Protein AF-A0AAW9IXC0-F1 (afdb_monomer)

Secondary structure (DSSP, 8-state):
--HHHHHHHHHHHHHHHHHHHHHHHH-GGGEEEETTEEEETTTTHHHHHHHHH-HHHHHHHHHHHHHHHHHHS-HHHHHHHHTHHHHHHHHHHHHHHH--HHHHHHHHHHHHHHHHHHHHGGGT--THHHH-

Structure (mmCIF, N/CA/C/O backbone):
data_AF-A0AAW9IXC0-F1
#
_entry.id   AF-A0AAW9IXC0-F1
#
loop_
_atom_site.group_PDB
_atom_site.id
_atom_site.type_symbol
_atom_site.label_atom_id
_atom_site.label_alt_id
_atom_site.label_comp_id
_atom_site.label_asym_id
_atom_site.label_entity_id
_atom_site.label_seq_id
_atom_site.pdbx_PDB_ins_code
_atom_site.Cartn_x
_atom_site.Cartn_y
_atom_site.Cartn_z
_atom_site.occupancy
_atom_site.B_iso_or_equiv
_atom_site.auth_seq_id
_atom_site.auth_comp_id
_atom_site.auth_asym_id
_atom_site.auth_atom_id
_atom_site.pdbx_PDB_model_num
ATOM 1 N N . MET A 1 1 ? -8.650 -0.339 25.348 1.00 71.94 1 MET A N 1
ATOM 2 C CA . MET A 1 1 ? -9.039 -1.215 24.222 1.00 71.94 1 MET A CA 1
ATOM 3 C C . MET A 1 1 ? -9.409 -2.569 24.787 1.00 71.94 1 MET A C 1
ATOM 5 O O . MET A 1 1 ? -8.561 -3.173 25.441 1.00 71.94 1 MET A O 1
ATOM 9 N N . ASP A 1 2 ? -10.655 -2.990 24.582 1.00 90.75 2 ASP A N 1
ATOM 10 C CA . ASP A 1 2 ? -11.164 -4.281 25.061 1.00 90.75 2 ASP A CA 1
ATOM 11 C C . ASP A 1 2 ? -10.437 -5.454 24.380 1.00 90.75 2 ASP A C 1
ATOM 13 O O . ASP A 1 2 ? -9.976 -5.334 23.2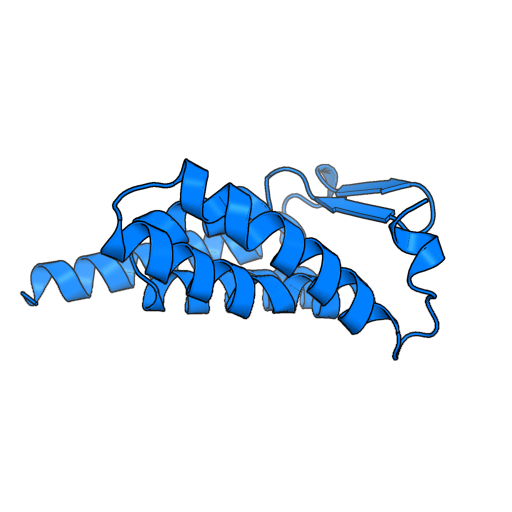37 1.00 90.75 2 ASP A O 1
ATOM 17 N N . SER A 1 3 ? -10.344 -6.598 25.057 1.00 90.69 3 SER A N 1
ATOM 18 C CA . SER A 1 3 ? -9.680 -7.798 24.529 1.00 90.69 3 SER A CA 1
ATOM 19 C C . SER A 1 3 ? -10.329 -8.286 23.231 1.00 90.69 3 SER A C 1
ATOM 21 O O . SER A 1 3 ? -9.619 -8.662 22.297 1.00 90.69 3 SER A O 1
ATOM 23 N N . ARG A 1 4 ? -11.660 -8.185 23.107 1.00 94.19 4 ARG A N 1
ATOM 24 C CA . ARG A 1 4 ? -12.369 -8.534 21.863 1.00 94.19 4 ARG A CA 1
ATOM 25 C C . ARG A 1 4 ? -11.986 -7.623 20.704 1.00 94.19 4 ARG A C 1
ATOM 27 O O . ARG A 1 4 ? -11.833 -8.091 19.580 1.00 94.19 4 ARG A O 1
ATOM 34 N N . GLU A 1 5 ? -11.780 -6.334 20.962 1.00 93.69 5 GLU A N 1
ATOM 35 C CA . GLU A 1 5 ? -11.354 -5.385 19.931 1.00 93.69 5 GLU A CA 1
ATOM 36 C C . GLU A 1 5 ? -9.923 -5.677 19.453 1.00 93.69 5 GLU A C 1
ATOM 38 O O . GLU A 1 5 ? -9.654 -5.620 18.250 1.00 93.69 5 GLU A O 1
ATOM 43 N N . LYS A 1 6 ? -9.018 -6.045 20.372 1.00 94.44 6 LYS A N 1
ATOM 44 C CA . LYS A 1 6 ? -7.651 -6.476 20.030 1.00 94.44 6 LYS A CA 1
ATOM 45 C C . LYS A 1 6 ? -7.665 -7.722 19.145 1.00 94.44 6 LYS A C 1
ATOM 47 O O . LYS A 1 6 ? -7.020 -7.721 18.099 1.00 94.44 6 LYS A O 1
ATOM 52 N N . ILE A 1 7 ? -8.437 -8.741 19.530 1.00 96.62 7 ILE A N 1
ATOM 53 C CA . ILE A 1 7 ? -8.591 -9.978 18.749 1.00 96.62 7 ILE A CA 1
ATOM 54 C C . ILE A 1 7 ? -9.170 -9.658 17.370 1.00 96.62 7 ILE A C 1
ATOM 56 O O . ILE A 1 7 ? -8.631 -10.096 16.359 1.00 96.62 7 ILE A O 1
ATOM 60 N N . ARG A 1 8 ? -10.206 -8.818 17.298 1.00 96.25 8 ARG A N 1
ATOM 61 C CA . ARG A 1 8 ? -10.808 -8.418 16.022 1.00 96.25 8 ARG A CA 1
ATOM 62 C C . ARG A 1 8 ? -9.799 -7.728 15.097 1.00 96.25 8 ARG A C 1
ATOM 64 O O . ARG A 1 8 ? -9.734 -8.056 13.917 1.00 96.25 8 ARG A O 1
ATOM 71 N N . LYS A 1 9 ? -8.985 -6.805 15.622 1.00 96.94 9 LYS A N 1
ATOM 72 C CA . LYS A 1 9 ? -7.909 -6.148 14.856 1.00 96.94 9 LYS A CA 1
ATOM 73 C C . LYS A 1 9 ? -6.849 -7.144 14.387 1.00 96.94 9 LYS A C 1
ATOM 75 O O . LYS A 1 9 ? -6.407 -7.048 13.249 1.00 96.94 9 LYS A O 1
ATOM 80 N N . MET A 1 10 ? -6.481 -8.110 15.227 1.00 97.69 10 MET A N 1
ATOM 81 C CA . MET A 1 10 ? -5.547 -9.178 14.865 1.00 97.69 10 MET A CA 1
ATOM 82 C C . MET A 1 10 ? -6.091 -10.048 13.724 1.00 97.69 10 MET A C 1
ATOM 84 O O . MET A 1 10 ? -5.377 -10.291 12.756 1.00 97.69 10 MET A O 1
ATOM 88 N N . VAL A 1 11 ? -7.363 -10.453 13.790 1.00 98.06 11 VAL A N 1
ATOM 89 C CA . VAL A 1 11 ? -8.015 -11.237 12.728 1.00 98.06 11 VAL A CA 1
ATOM 90 C C . VAL A 1 11 ? -8.064 -10.447 11.421 1.00 98.06 11 VAL A C 1
ATOM 92 O O . VAL A 1 11 ? -7.691 -10.973 10.376 1.00 98.06 11 VAL A O 1
ATOM 95 N N . PHE A 1 12 ? -8.450 -9.169 11.468 1.00 98.19 12 PHE A N 1
ATOM 96 C CA . PHE A 1 12 ? -8.430 -8.324 10.274 1.00 98.19 12 PHE A CA 1
ATOM 97 C C . PHE A 1 12 ? -7.025 -8.153 9.694 1.00 98.19 12 PHE A C 1
ATOM 99 O O . PHE A 1 12 ? -6.870 -8.240 8.479 1.00 98.19 12 PHE A O 1
ATOM 106 N N . ALA A 1 13 ? -6.006 -7.953 10.536 1.00 98.31 13 ALA A N 1
ATOM 107 C CA . ALA A 1 13 ? -4.620 -7.908 10.080 1.00 98.31 13 ALA A CA 1
ATOM 108 C C . ALA A 1 13 ? -4.228 -9.208 9.378 1.00 98.31 13 ALA A C 1
ATOM 110 O O . ALA A 1 13 ? -3.689 -9.141 8.280 1.00 98.31 13 ALA A O 1
ATOM 111 N N . ALA A 1 14 ? -4.547 -10.370 9.949 1.00 98.50 14 ALA A N 1
ATOM 112 C CA . ALA A 1 14 ? -4.215 -11.660 9.352 1.00 98.50 14 ALA A CA 1
ATOM 113 C C . ALA A 1 14 ? -4.904 -11.855 7.991 1.00 98.50 14 ALA A C 1
ATOM 115 O O . ALA A 1 14 ? -4.235 -12.132 6.996 1.00 98.50 14 ALA A O 1
ATOM 116 N N . VAL A 1 15 ? -6.223 -11.645 7.925 1.00 98.56 15 VAL A N 1
ATOM 117 C CA . VAL A 1 15 ? -7.012 -11.860 6.701 1.00 98.56 15 VAL A CA 1
ATOM 118 C C . VAL A 1 15 ? -6.607 -10.884 5.597 1.00 98.56 15 VAL A C 1
ATOM 120 O O . VAL A 1 15 ? -6.348 -11.304 4.472 1.00 98.56 15 VAL A O 1
ATOM 123 N N . LEU A 1 16 ? -6.508 -9.588 5.899 1.00 98.62 16 LEU A N 1
ATOM 124 C CA . LEU A 1 16 ? -6.155 -8.590 4.886 1.00 98.62 16 LEU A CA 1
ATOM 125 C C . LEU A 1 16 ? -4.702 -8.736 4.422 1.00 98.62 16 LEU A C 1
ATOM 127 O O . LEU A 1 16 ? -4.430 -8.544 3.239 1.00 98.62 16 LEU A O 1
ATOM 131 N N . THR A 1 17 ? -3.783 -9.121 5.313 1.00 98.62 17 THR A N 1
ATOM 132 C CA . THR A 1 17 ? -2.389 -9.430 4.943 1.00 98.62 17 THR A CA 1
ATOM 133 C C . THR A 1 17 ? -2.339 -10.638 4.014 1.00 98.62 17 THR A C 1
ATOM 135 O O . THR A 1 17 ? -1.665 -10.586 2.989 1.00 98.62 17 THR A O 1
ATOM 138 N N . ALA A 1 18 ? -3.095 -11.698 4.316 1.00 98.38 18 ALA A N 1
ATOM 139 C CA . ALA A 1 18 ? -3.182 -12.870 3.450 1.00 98.38 18 ALA A CA 1
ATOM 140 C C . ALA A 1 18 ? -3.714 -12.503 2.057 1.00 98.38 18 ALA A C 1
ATOM 142 O O . ALA A 1 18 ? -3.124 -12.900 1.055 1.00 98.38 18 ALA A O 1
ATOM 143 N N . ILE A 1 19 ? -4.765 -11.680 1.974 1.00 97.94 19 ILE A N 1
ATOM 144 C CA . ILE A 1 19 ? -5.289 -11.198 0.686 1.00 97.94 19 ILE A CA 1
ATOM 145 C C . ILE A 1 19 ? -4.236 -10.354 -0.052 1.00 97.94 19 ILE A C 1
ATOM 147 O O . ILE A 1 19 ? -4.040 -10.543 -1.252 1.00 97.94 19 ILE A O 1
ATOM 151 N N . ALA A 1 20 ? -3.523 -9.464 0.645 1.00 97.75 20 ALA A N 1
ATOM 152 C CA . ALA A 1 20 ? -2.468 -8.642 0.049 1.00 97.75 20 ALA A CA 1
ATOM 153 C C . ALA A 1 20 ? -1.308 -9.472 -0.529 1.00 97.75 20 ALA A C 1
ATOM 155 O O . ALA A 1 20 ? -0.699 -9.054 -1.511 1.00 97.75 20 ALA A O 1
ATOM 156 N N . ILE A 1 21 ? -1.034 -10.654 0.035 1.00 98.00 21 ILE A N 1
ATOM 157 C CA . ILE A 1 21 ? -0.066 -11.620 -0.506 1.00 98.00 21 ILE A CA 1
ATOM 158 C C . ILE A 1 21 ? -0.667 -12.400 -1.684 1.00 98.00 21 ILE A C 1
ATOM 160 O O . ILE A 1 21 ? -0.009 -12.582 -2.709 1.00 98.00 21 ILE A O 1
ATOM 164 N N . ILE A 1 22 ? -1.916 -12.861 -1.562 1.00 97.06 22 ILE A N 1
ATOM 165 C CA . ILE A 1 22 ? -2.593 -13.686 -2.576 1.00 97.06 22 ILE A CA 1
ATOM 166 C C . ILE A 1 22 ? -2.781 -12.929 -3.893 1.00 97.06 22 ILE A C 1
ATOM 168 O O . ILE A 1 22 ? -2.607 -13.524 -4.953 1.00 97.06 22 ILE A O 1
ATOM 172 N N . ILE A 1 23 ? -3.092 -11.630 -3.859 1.00 96.50 23 ILE A N 1
ATOM 173 C CA . ILE A 1 23 ? -3.354 -10.858 -5.083 1.00 96.50 23 ILE A CA 1
ATOM 174 C C . ILE A 1 23 ? -2.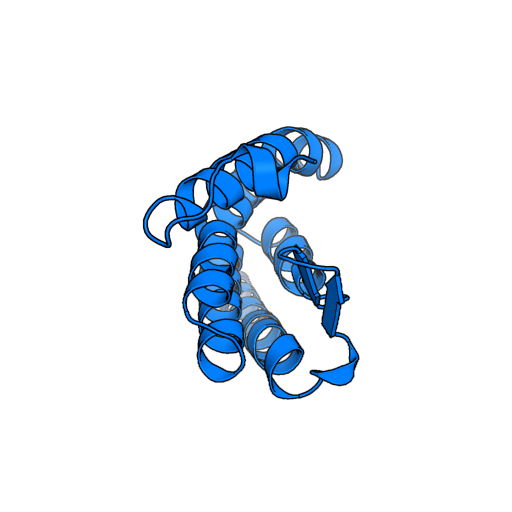190 -10.916 -6.087 1.00 96.50 23 ILE A C 1
ATOM 176 O O . ILE A 1 23 ? -2.406 -11.383 -7.205 1.00 96.50 23 ILE A O 1
ATOM 180 N N . PRO A 1 24 ? -0.959 -10.508 -5.742 1.00 94.88 24 PRO A N 1
ATOM 181 C CA . PRO A 1 24 ? 0.161 -10.598 -6.673 1.00 94.88 24 PRO A CA 1
ATOM 182 C C . PRO A 1 24 ? 0.644 -12.041 -6.916 1.00 94.88 24 PRO A C 1
ATOM 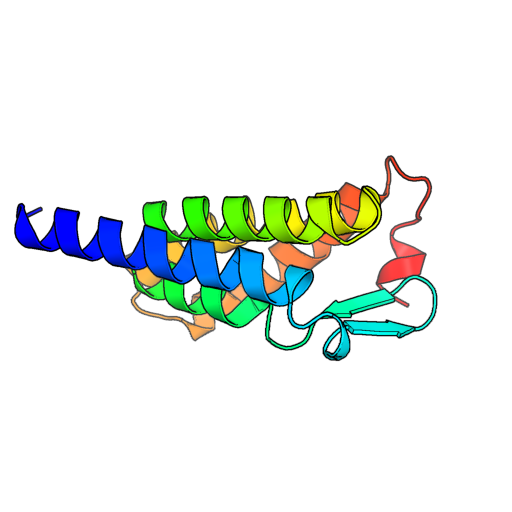184 O O . PRO A 1 24 ? 1.248 -12.291 -7.954 1.00 94.88 24 PRO A O 1
ATOM 187 N N . THR A 1 25 ? 0.380 -12.993 -6.006 1.00 95.94 25 THR A N 1
ATOM 188 C CA . THR A 1 25 ? 0.880 -14.382 -6.122 1.00 95.94 25 THR A CA 1
ATOM 189 C C . THR A 1 25 ? -0.009 -15.324 -6.915 1.00 95.94 25 THR A C 1
ATOM 191 O O . THR A 1 25 ? 0.509 -16.156 -7.652 1.00 95.94 25 THR A O 1
ATOM 194 N N . GLN A 1 26 ? -1.326 -15.200 -6.791 1.00 95.44 26 GLN A N 1
ATOM 195 C CA . GLN A 1 26 ? -2.290 -16.093 -7.437 1.00 95.44 26 GLN A CA 1
ATOM 196 C C . GLN A 1 26 ? -3.046 -15.395 -8.566 1.00 95.44 26 GLN A C 1
ATOM 198 O O . GLN A 1 26 ? -3.374 -16.019 -9.572 1.00 95.44 26 GLN A O 1
ATOM 203 N N . PHE A 1 27 ? -3.287 -14.088 -8.447 1.00 93.31 27 PHE A N 1
ATOM 204 C CA . PHE A 1 27 ? -4.019 -13.318 -9.453 1.00 93.31 27 PHE A CA 1
ATOM 205 C C . PHE A 1 27 ? -3.080 -12.560 -10.396 1.00 93.31 27 PHE A C 1
ATOM 207 O O . PHE A 1 27 ? -3.331 -11.413 -10.756 1.00 93.31 27 PHE A O 1
ATOM 214 N N . GLY A 1 28 ? -2.004 -13.211 -10.851 1.00 86.62 28 GLY A N 1
ATOM 215 C CA . GLY A 1 28 ? -1.044 -12.621 -11.794 1.00 86.62 28 GLY A CA 1
ATOM 216 C C . GLY A 1 28 ? -1.675 -12.144 -13.111 1.00 86.62 28 GLY A C 1
ATOM 217 O O . GLY A 1 28 ? -1.185 -11.195 -13.714 1.00 86.62 28 GLY A O 1
ATOM 218 N N . PHE A 1 29 ? -2.810 -12.723 -13.517 1.00 91.12 29 PHE A N 1
ATOM 219 C CA . PHE A 1 29 ? -3.594 -12.276 -14.678 1.00 91.12 29 PHE A CA 1
ATOM 220 C C . PHE A 1 29 ? -4.224 -10.880 -14.505 1.00 91.12 29 PHE A C 1
ATOM 222 O O . PHE A 1 29 ? -4.664 -10.285 -15.482 1.00 91.12 29 PHE A O 1
ATOM 229 N N . LEU A 1 30 ? -4.262 -10.340 -13.281 1.00 92.38 30 LEU A N 1
ATOM 230 C CA . LEU A 1 30 ? -4.684 -8.965 -12.992 1.00 92.38 30 LEU A CA 1
ATOM 231 C C . LEU A 1 30 ? -3.562 -7.938 -13.203 1.00 92.38 30 LEU A C 1
ATOM 233 O O . LEU A 1 30 ? -3.778 -6.742 -12.995 1.00 92.38 30 LEU A O 1
ATOM 237 N N . LYS A 1 31 ? -2.351 -8.382 -13.559 1.00 91.56 31 LYS A N 1
ATOM 238 C CA . LYS A 1 31 ? -1.208 -7.506 -13.809 1.00 91.56 31 LYS A CA 1
ATOM 239 C C . LYS A 1 31 ? -1.305 -6.880 -15.200 1.00 91.56 31 LYS A C 1
ATOM 241 O O . LYS A 1 31 ? -1.370 -7.572 -16.209 1.00 91.56 31 LYS A O 1
ATOM 246 N N . ILE A 1 32 ? -1.211 -5.559 -15.239 1.00 91.12 32 ILE A N 1
ATOM 247 C CA . ILE A 1 32 ? -1.098 -4.737 -16.440 1.00 91.12 32 ILE A CA 1
ATOM 248 C C . ILE A 1 32 ? 0.327 -4.184 -16.492 1.00 91.12 32 ILE A C 1
ATOM 250 O O . ILE A 1 32 ? 0.863 -3.721 -15.483 1.00 91.12 32 ILE A O 1
ATOM 254 N N . THR A 1 33 ? 0.967 -4.256 -17.657 1.00 89.31 33 THR A N 1
ATOM 255 C CA . THR A 1 33 ? 2.314 -3.715 -17.893 1.00 89.31 33 THR A CA 1
ATOM 256 C C . THR A 1 33 ? 2.305 -2.898 -19.178 1.00 89.31 33 THR A C 1
ATOM 258 O O . THR A 1 33 ? 1.938 -3.419 -20.229 1.00 89.31 33 THR A O 1
ATOM 261 N N . ILE A 1 34 ? 2.677 -1.621 -19.082 1.00 87.06 34 ILE A N 1
ATOM 262 C CA . ILE A 1 34 ? 2.755 -0.679 -20.205 1.00 87.06 34 ILE A CA 1
ATOM 263 C C . ILE A 1 34 ? 4.093 0.054 -20.077 1.00 87.06 34 ILE A C 1
ATOM 265 O O . ILE A 1 34 ? 4.245 0.948 -19.250 1.00 87.06 34 ILE A O 1
ATOM 269 N N . GLY A 1 35 ? 5.093 -0.356 -20.858 1.00 82.94 35 GLY A N 1
ATOM 270 C CA . GLY A 1 35 ? 6.454 0.169 -20.708 1.00 82.94 35 GLY A CA 1
ATOM 271 C C . GLY A 1 35 ? 7.003 -0.056 -19.283 1.00 82.94 35 GLY A C 1
ATOM 272 O O . GLY A 1 35 ? 6.880 -1.171 -18.770 1.00 82.94 35 GLY A O 1
ATOM 273 N N . PRO A 1 36 ? 7.601 0.959 -18.624 1.00 79.25 36 PRO A N 1
ATOM 274 C CA . PRO A 1 36 ? 8.099 0.838 -17.248 1.00 79.25 36 PRO A CA 1
ATOM 275 C C . PRO A 1 36 ? 6.977 0.801 -16.193 1.00 79.25 36 PRO A C 1
ATOM 277 O O . PRO A 1 36 ? 7.220 0.419 -15.042 1.00 79.25 36 PRO A O 1
ATOM 280 N N . PHE A 1 37 ? 5.749 1.173 -16.569 1.00 83.31 37 PHE A N 1
ATOM 281 C CA . PHE A 1 37 ? 4.599 1.178 -15.678 1.00 83.31 37 PHE A CA 1
ATOM 282 C C . PHE A 1 37 ? 4.043 -0.236 -15.493 1.00 83.31 37 PHE A C 1
ATOM 284 O O . PHE A 1 37 ? 3.762 -0.961 -16.452 1.00 83.31 37 PHE A O 1
ATOM 291 N N . THR A 1 38 ? 3.826 -0.617 -14.234 1.00 88.50 38 THR A N 1
ATOM 292 C CA . THR A 1 38 ? 3.155 -1.871 -13.886 1.00 88.50 38 THR A CA 1
ATOM 293 C C . THR A 1 38 ? 2.131 -1.631 -12.791 1.00 88.50 38 THR A C 1
ATOM 295 O O . THR A 1 38 ? 2.479 -1.080 -11.745 1.00 88.50 38 THR A O 1
ATOM 298 N N . ALA A 1 39 ? 0.921 -2.146 -12.976 1.00 88.62 39 ALA A N 1
ATOM 299 C CA . ALA A 1 39 ? -0.132 -2.128 -11.971 1.00 88.62 39 ALA A CA 1
ATOM 300 C C . ALA A 1 39 ? -0.763 -3.515 -11.851 1.00 88.62 39 ALA A C 1
ATOM 302 O O . ALA A 1 39 ? -0.969 -4.190 -12.852 1.00 88.62 39 ALA A O 1
ATOM 303 N N . THR A 1 40 ? -1.107 -3.934 -10.636 1.00 92.88 40 THR A N 1
ATOM 304 C CA . THR A 1 40 ? -1.929 -5.130 -10.409 1.00 92.88 40 THR A CA 1
ATOM 305 C C . THR A 1 40 ? -3.294 -4.671 -9.934 1.00 92.88 40 THR A C 1
ATOM 307 O O . THR A 1 40 ? -3.392 -3.983 -8.915 1.00 92.88 40 THR A O 1
ATOM 310 N N . ILE A 1 41 ? -4.349 -5.026 -10.667 1.00 92.69 41 ILE A N 1
ATOM 311 C CA . ILE A 1 41 ? -5.714 -4.634 -10.306 1.00 92.69 41 ILE A CA 1
ATOM 312 C C . ILE A 1 41 ? -6.032 -5.155 -8.895 1.00 92.69 41 ILE A C 1
ATOM 314 O O . ILE A 1 41 ? -5.623 -6.247 -8.507 1.00 92.69 41 ILE A O 1
ATOM 318 N N . ALA A 1 42 ? -6.752 -4.342 -8.119 1.00 93.50 42 ALA A N 1
ATOM 319 C CA . ALA A 1 42 ? -7.175 -4.613 -6.744 1.00 93.50 42 ALA A CA 1
ATOM 320 C C . ALA A 1 42 ? -6.068 -4.696 -5.672 1.00 93.50 42 ALA A C 1
ATOM 322 O O . ALA A 1 42 ? -6.405 -4.818 -4.494 1.00 93.50 42 ALA A O 1
ATOM 323 N N . SER A 1 43 ? -4.782 -4.533 -6.004 1.00 92.44 43 SER A N 1
ATOM 324 C CA . SER A 1 43 ? -3.687 -4.587 -5.013 1.00 92.44 43 SER A CA 1
ATOM 325 C C . SER A 1 43 ? -3.821 -3.566 -3.872 1.00 92.44 43 SER A C 1
ATOM 327 O O . SER A 1 43 ? -3.388 -3.823 -2.752 1.00 92.44 43 SER A O 1
ATOM 329 N N . HIS A 1 44 ? -4.481 -2.435 -4.128 1.00 95.06 44 HIS A N 1
ATOM 330 C CA . HIS A 1 44 ? -4.727 -1.387 -3.137 1.00 95.06 44 HIS A CA 1
ATOM 331 C C . HIS A 1 44 ? -5.937 -1.660 -2.231 1.00 95.06 44 HIS A C 1
ATOM 333 O O . HIS A 1 44 ? -6.076 -1.028 -1.185 1.00 95.06 44 HIS A O 1
ATOM 339 N N . VAL A 1 45 ? -6.829 -2.590 -2.592 1.00 96.44 45 VAL A N 1
ATOM 340 C CA . VAL A 1 45 ? -8.087 -2.813 -1.857 1.00 96.44 45 VAL A CA 1
ATOM 341 C C . VAL A 1 45 ? -7.840 -3.262 -0.411 1.00 96.44 45 VAL A C 1
ATOM 343 O O . VAL A 1 45 ? -8.395 -2.627 0.490 1.00 96.44 45 VAL A O 1
ATOM 346 N N . PRO A 1 46 ? -6.985 -4.270 -0.127 1.00 97.75 46 PRO A N 1
ATOM 347 C CA . PRO A 1 46 ? -6.691 -4.652 1.254 1.00 97.75 46 PRO A CA 1
ATOM 348 C C . PRO A 1 46 ? -6.093 -3.492 2.048 1.00 97.75 46 PRO A C 1
ATOM 350 O O . PRO A 1 46 ? -6.402 -3.325 3.227 1.00 97.75 46 PRO A O 1
ATOM 353 N N . MET A 1 47 ? -5.283 -2.660 1.387 1.00 97.81 47 MET A N 1
ATOM 354 C CA . MET A 1 47 ? -4.635 -1.508 1.999 1.00 97.81 47 MET A CA 1
ATOM 355 C C . MET A 1 47 ? -5.658 -0.450 2.428 1.00 97.81 47 MET A C 1
ATOM 357 O O . MET A 1 47 ? -5.657 -0.012 3.580 1.00 97.81 47 MET A O 1
ATOM 361 N N . PHE A 1 48 ? -6.594 -0.095 1.547 1.00 97.62 48 PHE A N 1
ATOM 362 C CA . PHE A 1 48 ? -7.664 0.844 1.879 1.00 97.62 48 PHE A CA 1
ATOM 363 C C . PHE A 1 48 ? -8.568 0.327 2.999 1.00 97.62 48 PHE A C 1
ATOM 365 O O . PHE A 1 48 ? -8.893 1.085 3.912 1.00 97.62 48 PHE A O 1
ATOM 372 N N . LEU A 1 49 ? -8.920 -0.962 2.992 1.00 98.12 49 LEU A N 1
ATOM 373 C CA . LEU A 1 49 ? -9.690 -1.562 4.085 1.00 98.12 49 LEU A CA 1
ATOM 374 C C . LEU A 1 49 ? -8.919 -1.517 5.410 1.00 98.12 49 LEU A C 1
ATOM 376 O O . LEU A 1 49 ? -9.487 -1.171 6.443 1.00 98.12 49 LEU A O 1
ATOM 380 N N . ALA A 1 50 ? -7.617 -1.795 5.388 1.00 98.25 50 ALA A N 1
ATOM 381 C CA . ALA A 1 50 ? -6.770 -1.750 6.574 1.00 98.25 50 ALA A CA 1
ATOM 382 C C . ALA A 1 50 ? -6.682 -0.342 7.186 1.00 98.25 50 ALA A C 1
ATOM 384 O O . ALA A 1 50 ? -6.719 -0.197 8.412 1.00 98.25 50 ALA A O 1
ATOM 385 N N . MET A 1 51 ? -6.643 0.695 6.340 1.00 98.19 51 MET A N 1
ATOM 386 C CA . MET A 1 51 ? -6.669 2.097 6.769 1.00 98.19 51 MET A CA 1
ATOM 387 C C . MET A 1 51 ? -7.942 2.465 7.538 1.00 98.19 51 MET A C 1
ATOM 389 O O . MET A 1 51 ? -7.887 3.289 8.451 1.00 98.19 51 MET A O 1
ATOM 393 N N . LEU A 1 52 ? -9.076 1.842 7.207 1.00 97.69 52 LEU A N 1
ATOM 394 C CA . LEU A 1 52 ? -10.342 2.046 7.918 1.00 97.69 52 LEU A CA 1
ATOM 395 C C . LEU A 1 52 ? -10.363 1.385 9.306 1.00 97.69 52 LEU A C 1
ATOM 397 O O . LEU A 1 52 ? -11.206 1.732 10.133 1.00 97.69 52 LEU A O 1
ATOM 401 N N . ILE A 1 53 ? -9.451 0.445 9.576 1.00 97.06 53 ILE A N 1
ATOM 402 C CA . ILE A 1 53 ? -9.458 -0.373 10.795 1.00 97.06 53 ILE A CA 1
ATOM 403 C C . ILE A 1 53 ? -8.518 0.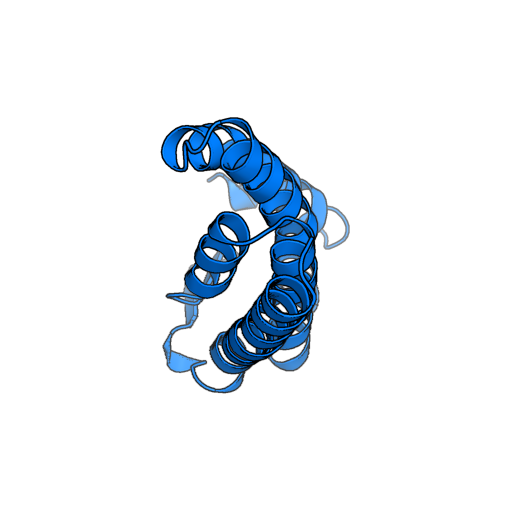202 11.857 1.00 97.06 53 ILE A C 1
ATOM 405 O O . ILE A 1 53 ? -8.968 0.555 12.951 1.00 97.06 53 ILE A O 1
ATOM 409 N N . SER A 1 54 ? -7.212 0.269 11.579 1.00 97.19 54 SER A N 1
ATOM 410 C CA . SER A 1 54 ? -6.234 0.927 12.458 1.00 97.19 54 SER A CA 1
ATOM 411 C C . SER A 1 54 ? -4.859 1.078 11.801 1.00 97.19 54 SER A C 1
ATOM 413 O O . SER A 1 54 ? -4.510 0.293 10.919 1.00 97.19 54 SER A O 1
ATOM 415 N N . PRO A 1 55 ? -4.013 2.003 12.301 1.00 97.81 55 PRO A N 1
ATOM 416 C CA . PRO A 1 55 ? -2.638 2.154 11.820 1.00 97.81 55 P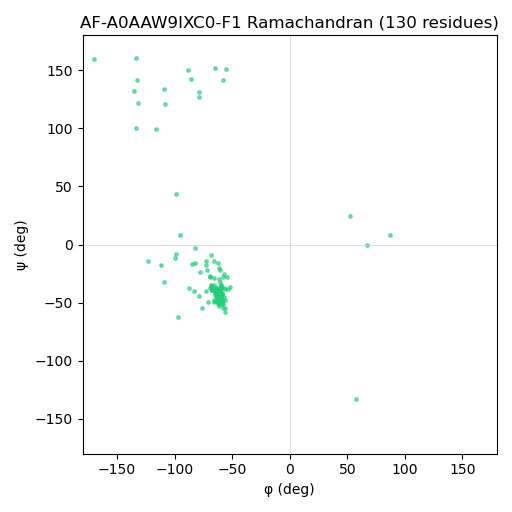RO A CA 1
ATOM 417 C C . PRO A 1 55 ? -1.808 0.872 11.909 1.00 97.81 55 PRO A C 1
ATOM 419 O O . PRO A 1 55 ? -1.062 0.555 10.992 1.00 97.81 55 PRO A O 1
ATOM 422 N N . SER A 1 56 ? -1.980 0.091 12.979 1.00 97.25 56 SER A N 1
ATOM 423 C CA . SER A 1 56 ? -1.292 -1.194 13.133 1.00 97.25 56 SER A CA 1
ATOM 424 C C . SER A 1 56 ? -1.683 -2.204 12.052 1.00 97.25 56 SER A C 1
ATOM 426 O O . SER A 1 56 ? -0.811 -2.844 11.479 1.00 97.25 56 SER A O 1
ATOM 428 N N . VAL A 1 57 ? -2.978 -2.328 11.740 1.00 98.50 57 VAL A N 1
ATOM 429 C CA . VAL A 1 57 ? -3.477 -3.241 10.700 1.00 98.50 57 VAL A CA 1
ATOM 430 C C . VAL A 1 57 ? -2.953 -2.805 9.333 1.00 98.50 57 VAL A C 1
ATOM 432 O O . VAL A 1 57 ? -2.484 -3.642 8.568 1.00 98.50 57 VAL A O 1
ATOM 435 N N . ALA A 1 58 ? -2.946 -1.498 9.058 1.00 98.50 58 ALA A N 1
ATOM 436 C CA . ALA A 1 58 ? -2.392 -0.939 7.830 1.00 98.50 58 ALA A CA 1
ATOM 437 C C . ALA A 1 58 ? -0.904 -1.280 7.633 1.00 98.50 58 ALA A C 1
ATOM 439 O O . ALA A 1 58 ? -0.521 -1.706 6.546 1.00 98.50 58 ALA A O 1
ATOM 440 N N . ILE A 1 59 ? -0.081 -1.187 8.682 1.00 98.50 59 ILE A N 1
ATOM 441 C CA . ILE A 1 59 ? 1.340 -1.565 8.611 1.00 98.50 59 ILE A CA 1
ATOM 442 C C . ILE A 1 59 ? 1.508 -3.034 8.193 1.00 98.50 59 ILE A C 1
ATOM 444 O O . ILE A 1 59 ? 2.257 -3.318 7.260 1.00 98.50 59 ILE A O 1
ATOM 448 N N . PHE A 1 60 ? 0.799 -3.966 8.843 1.00 98.50 60 PHE A N 1
ATOM 449 C CA . PHE A 1 60 ? 0.912 -5.397 8.521 1.00 98.50 60 PHE A CA 1
ATOM 450 C C . PHE A 1 60 ? 0.459 -5.715 7.095 1.00 98.50 60 PHE A C 1
ATOM 452 O O . PHE A 1 60 ? 1.121 -6.478 6.395 1.00 98.50 60 PHE A O 1
ATOM 459 N N . VAL A 1 61 ? -0.618 -5.079 6.633 1.00 98.69 61 VAL A N 1
ATOM 460 C CA . VAL A 1 61 ? -1.104 -5.257 5.261 1.00 98.69 61 VAL A CA 1
ATOM 461 C C . VAL A 1 61 ? -0.122 -4.683 4.239 1.00 98.69 61 VAL A C 1
ATOM 463 O O . VAL A 1 61 ? 0.124 -5.323 3.218 1.00 98.69 61 VAL A O 1
ATOM 466 N N . GLY A 1 62 ? 0.500 -3.535 4.524 1.00 98.12 62 GLY A N 1
ATOM 467 C CA . GLY A 1 62 ? 1.571 -2.975 3.694 1.00 98.12 62 GLY A CA 1
ATOM 468 C C . GLY A 1 62 ? 2.788 -3.903 3.600 1.00 98.12 62 GLY A C 1
ATOM 469 O O . GLY A 1 62 ? 3.311 -4.122 2.508 1.00 98.12 62 GLY A O 1
ATOM 470 N N . LEU A 1 63 ? 3.192 -4.521 4.717 1.00 98.38 63 LEU A N 1
ATOM 471 C CA . LEU A 1 63 ? 4.255 -5.535 4.737 1.00 98.38 63 LEU A CA 1
ATOM 472 C C . LEU A 1 63 ? 3.874 -6.769 3.907 1.00 98.38 63 LEU A C 1
ATOM 474 O O . LEU A 1 63 ? 4.671 -7.230 3.093 1.00 98.38 63 LEU A O 1
ATOM 478 N N . GLY A 1 64 ? 2.645 -7.270 4.063 1.00 98.00 64 GLY A N 1
ATOM 479 C CA . GLY A 1 64 ? 2.119 -8.378 3.260 1.00 98.00 64 GLY A CA 1
ATOM 480 C C . GLY A 1 64 ? 2.109 -8.070 1.767 1.00 98.00 64 GLY A C 1
ATOM 481 O O . GLY A 1 64 ? 2.534 -8.899 0.967 1.00 98.00 64 GLY A O 1
ATOM 482 N N . SER A 1 65 ? 1.698 -6.857 1.392 1.00 97.44 65 SER A N 1
ATOM 483 C CA . SER A 1 65 ? 1.762 -6.384 0.009 1.00 97.44 65 SER A CA 1
ATOM 484 C C . SER A 1 65 ? 3.197 -6.432 -0.518 1.00 97.44 65 SER A C 1
ATOM 486 O O . SER A 1 65 ? 3.428 -7.005 -1.580 1.00 97.44 65 SER A O 1
ATOM 488 N N . ALA A 1 66 ? 4.165 -5.866 0.207 1.00 97.12 66 ALA A N 1
ATOM 489 C CA . ALA A 1 66 ? 5.565 -5.868 -0.215 1.00 97.12 66 ALA A CA 1
ATOM 490 C C . ALA A 1 66 ? 6.106 -7.295 -0.404 1.00 97.12 66 ALA A C 1
ATOM 492 O O . ALA A 1 66 ? 6.727 -7.587 -1.426 1.00 97.12 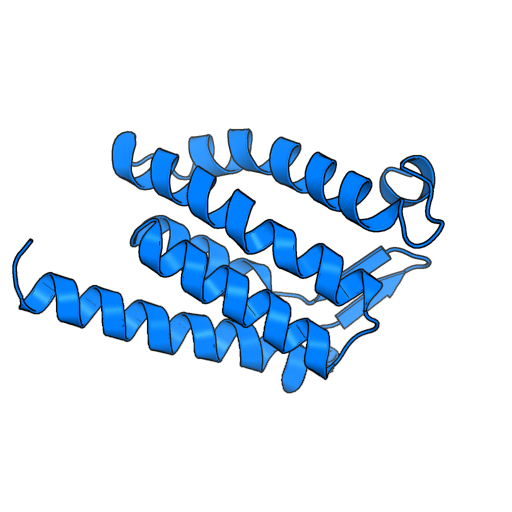66 ALA A O 1
ATOM 493 N N . LEU A 1 67 ? 5.798 -8.202 0.529 1.00 97.88 67 LEU A N 1
ATOM 494 C CA . LEU A 1 67 ? 6.174 -9.615 0.441 1.00 97.88 67 LEU A CA 1
ATOM 495 C C . LEU A 1 67 ? 5.529 -10.318 -0.760 1.00 97.88 67 LEU A C 1
ATOM 497 O O . LEU A 1 67 ? 6.219 -11.014 -1.502 1.00 97.88 67 LEU A O 1
ATOM 501 N N . GLY A 1 68 ? 4.231 -10.118 -0.993 1.00 96.75 68 GLY A N 1
ATOM 502 C CA . GLY A 1 68 ? 3.525 -10.721 -2.125 1.00 96.75 68 GLY A CA 1
ATOM 503 C C . GLY A 1 68 ? 4.113 -10.309 -3.478 1.00 96.75 68 GLY A C 1
ATOM 504 O O . GLY A 1 68 ? 4.312 -11.151 -4.357 1.00 96.75 68 GLY A O 1
ATOM 505 N N . PHE A 1 69 ? 4.445 -9.024 -3.637 1.00 96.44 69 PHE A N 1
ATOM 506 C CA . PHE A 1 69 ? 5.123 -8.528 -4.837 1.00 96.44 69 PHE A CA 1
ATOM 507 C C . PHE A 1 69 ? 6.570 -9.020 -4.931 1.00 96.44 69 PHE A C 1
ATOM 509 O O . PHE A 1 69 ? 7.011 -9.365 -6.023 1.00 96.44 69 PHE A O 1
ATOM 516 N N . PHE A 1 70 ? 7.300 -9.116 -3.819 1.00 96.62 70 PHE A N 1
ATOM 517 C CA . PHE A 1 70 ? 8.671 -9.637 -3.811 1.00 96.62 70 PHE A CA 1
ATOM 518 C C . PHE A 1 70 ? 8.770 -11.074 -4.335 1.00 96.62 70 PHE A C 1
ATOM 520 O O . PHE A 1 70 ? 9.703 -11.395 -5.063 1.00 96.62 70 PHE A O 1
ATOM 527 N N . ILE A 1 71 ? 7.783 -11.920 -4.030 1.00 95.38 71 ILE A N 1
ATOM 528 C CA . ILE A 1 71 ? 7.756 -13.320 -4.486 1.00 95.38 71 ILE A CA 1
ATOM 529 C C . ILE A 1 71 ? 7.528 -13.429 -6.007 1.00 95.38 71 ILE A C 1
ATOM 531 O O . ILE A 1 71 ? 7.931 -14.410 -6.625 1.00 95.38 71 ILE A O 1
ATOM 535 N N . THR A 1 72 ? 6.859 -12.452 -6.622 1.00 92.38 72 THR A N 1
ATOM 536 C CA . THR A 1 72 ? 6.233 -12.609 -7.954 1.00 92.38 72 THR A CA 1
ATOM 537 C C . THR A 1 72 ? 6.712 -11.612 -8.996 1.00 92.38 72 THR A C 1
ATOM 539 O O . THR A 1 72 ? 6.441 -11.771 -10.189 1.00 92.38 72 THR A O 1
ATOM 542 N N . THR A 1 73 ? 7.394 -10.553 -8.570 1.00 90.38 73 THR A N 1
ATOM 543 C CA . THR A 1 73 ? 7.788 -9.437 -9.427 1.00 90.38 73 THR A CA 1
ATOM 544 C C . THR A 1 73 ? 9.250 -9.058 -9.208 1.00 90.38 73 THR A C 1
ATOM 546 O O . THR A 1 73 ? 9.827 -9.396 -8.176 1.00 90.38 73 THR A O 1
ATOM 549 N N . PRO A 1 74 ? 9.875 -8.351 -10.168 1.00 92.12 74 PRO A N 1
ATOM 550 C CA . PRO A 1 74 ? 11.232 -7.852 -9.993 1.00 92.12 74 PRO A CA 1
ATOM 551 C C . PRO A 1 74 ? 11.372 -6.988 -8.737 1.00 92.12 74 PRO A C 1
ATOM 553 O O . PRO A 1 74 ? 10.439 -6.281 -8.352 1.00 92.12 74 PRO A O 1
ATOM 556 N N . LEU A 1 75 ? 12.576 -6.974 -8.160 1.00 93.12 75 LEU A N 1
ATOM 557 C CA . LEU A 1 75 ? 12.870 -6.270 -6.909 1.00 93.12 75 LEU A CA 1
ATOM 558 C C . LEU A 1 75 ? 12.433 -4.798 -6.925 1.00 93.12 75 LEU A C 1
ATOM 560 O O . LEU A 1 75 ? 11.925 -4.316 -5.921 1.00 93.12 75 LEU A O 1
ATOM 564 N N . VAL A 1 76 ? 12.558 -4.099 -8.058 1.00 92.31 76 VAL A N 1
ATOM 565 C CA . VAL A 1 76 ? 12.109 -2.702 -8.184 1.00 92.31 76 VAL A CA 1
ATOM 566 C C . VAL A 1 76 ? 10.602 -2.544 -7.941 1.00 92.31 76 VAL A C 1
ATOM 568 O O . VAL A 1 76 ? 10.184 -1.605 -7.273 1.00 92.31 76 VAL A O 1
ATOM 571 N N . VAL A 1 77 ? 9.772 -3.477 -8.417 1.00 92.44 77 VAL A N 1
ATOM 572 C CA . VAL A 1 77 ? 8.311 -3.434 -8.225 1.00 92.44 77 VAL A CA 1
ATOM 573 C C . VAL A 1 77 ? 7.957 -3.764 -6.776 1.00 92.44 77 VAL A C 1
ATOM 575 O O . VAL A 1 77 ? 7.103 -3.107 -6.184 1.00 92.44 77 VAL A O 1
ATOM 578 N N . ALA A 1 78 ? 8.651 -4.729 -6.176 1.00 94.38 78 ALA A N 1
ATOM 579 C CA . ALA A 1 78 ? 8.495 -5.059 -4.762 1.00 94.38 78 ALA A CA 1
ATOM 580 C C . ALA A 1 78 ? 8.935 -3.912 -3.839 1.00 94.38 78 ALA A C 1
ATOM 582 O O . ALA A 1 78 ? 8.259 -3.607 -2.856 1.00 94.38 78 ALA A O 1
ATOM 583 N N . ALA A 1 79 ? 10.027 -3.227 -4.189 1.00 94.38 79 ALA A N 1
ATOM 584 C CA . ALA A 1 79 ? 10.472 -2.024 -3.506 1.00 94.38 79 ALA A CA 1
ATOM 585 C C . ALA A 1 79 ? 9.396 -0.940 -3.597 1.00 94.38 79 ALA A C 1
ATOM 587 O O . ALA A 1 79 ? 9.037 -0.374 -2.566 1.00 94.38 79 ALA A O 1
ATOM 588 N N . ARG A 1 80 ? 8.793 -0.715 -4.777 1.00 94.12 80 ARG A N 1
ATOM 589 C CA . ARG A 1 80 ? 7.628 0.177 -4.896 1.00 94.12 80 ARG A CA 1
ATOM 590 C C . ARG A 1 80 ? 6.472 -0.302 -4.025 1.00 94.12 80 ARG A C 1
ATOM 592 O O . ARG A 1 80 ? 5.908 0.495 -3.311 1.00 94.12 80 ARG A O 1
ATOM 599 N N . ALA A 1 81 ? 6.150 -1.585 -3.934 1.00 95.19 81 ALA A N 1
ATOM 600 C CA . ALA A 1 81 ? 5.080 -2.023 -3.027 1.00 95.19 81 ALA A CA 1
ATOM 601 C C . ALA A 1 81 ? 5.353 -1.715 -1.529 1.00 95.19 81 ALA A C 1
ATOM 603 O O . ALA A 1 81 ? 4.412 -1.643 -0.740 1.00 95.19 81 ALA A O 1
ATOM 604 N N . SER A 1 82 ? 6.608 -1.488 -1.115 1.00 95.62 82 SER A N 1
ATOM 605 C CA . SER A 1 82 ? 6.963 -1.216 0.290 1.00 95.62 82 SER A CA 1
ATOM 606 C C . SER A 1 82 ? 6.483 0.140 0.828 1.00 95.62 82 SER A C 1
ATOM 608 O O . SER A 1 82 ? 6.159 0.250 2.012 1.00 95.62 82 SER A O 1
ATOM 610 N N . MET A 1 83 ? 6.332 1.163 -0.022 1.00 95.94 83 MET A N 1
ATOM 611 C CA . MET A 1 83 ? 5.750 2.458 0.390 1.00 95.94 83 MET A CA 1
ATOM 612 C C . MET A 1 83 ? 4.312 2.327 0.900 1.00 95.94 83 MET A C 1
ATOM 614 O O . MET A 1 83 ? 3.890 3.178 1.685 1.00 95.94 83 MET A O 1
ATOM 618 N N . HIS A 1 84 ? 3.573 1.265 0.543 1.00 96.50 84 HIS A N 1
ATOM 619 C CA . HIS A 1 84 ? 2.243 1.000 1.102 1.00 96.50 84 HIS A CA 1
ATOM 620 C C . HIS A 1 84 ? 2.257 0.956 2.637 1.00 96.50 84 HIS A C 1
ATOM 622 O O . HIS A 1 84 ? 1.262 1.317 3.261 1.00 96.50 84 HIS A O 1
ATOM 628 N N . ILE A 1 85 ? 3.384 0.596 3.261 1.00 98.12 85 ILE A N 1
ATOM 629 C CA . ILE A 1 85 ? 3.554 0.631 4.719 1.00 98.12 85 ILE A CA 1
ATOM 630 C C . ILE A 1 85 ? 3.398 2.067 5.241 1.00 98.12 85 ILE A C 1
ATOM 632 O O . ILE A 1 85 ? 2.615 2.316 6.157 1.00 98.12 85 ILE A O 1
ATOM 636 N N . ILE A 1 86 ? 4.113 3.020 4.636 1.00 97.69 86 ILE A N 1
ATOM 637 C CA . ILE A 1 86 ? 4.109 4.434 5.041 1.00 97.69 86 ILE A CA 1
ATOM 638 C C . ILE A 1 86 ? 2.771 5.079 4.674 1.00 97.69 86 ILE A C 1
ATOM 640 O O . ILE A 1 86 ? 2.123 5.696 5.521 1.00 97.69 86 ILE A O 1
ATOM 644 N N . VAL A 1 87 ? 2.332 4.898 3.427 1.00 97.38 87 VAL A N 1
ATOM 645 C CA . VAL A 1 87 ? 1.077 5.447 2.893 1.00 97.38 87 VAL A CA 1
ATOM 646 C C . VAL A 1 87 ? -0.116 4.933 3.700 1.00 97.38 87 VAL A C 1
ATOM 648 O O . VAL A 1 87 ? -0.946 5.724 4.150 1.00 97.38 87 VAL A O 1
ATOM 651 N N . GLY A 1 88 ? -0.172 3.624 3.948 1.00 97.94 88 GLY A N 1
ATOM 652 C CA . GLY A 1 88 ? -1.211 2.987 4.747 1.00 97.94 88 GLY A CA 1
ATOM 653 C C . GLY A 1 88 ? -1.198 3.461 6.197 1.00 97.94 88 GLY A C 1
ATOM 654 O O . GLY A 1 88 ? -2.256 3.760 6.748 1.00 97.94 88 GLY A O 1
ATOM 655 N N . PHE A 1 89 ? -0.023 3.594 6.816 1.00 98.38 89 PHE A N 1
ATOM 656 C CA . PHE A 1 89 ? 0.096 4.113 8.180 1.00 98.38 89 PHE A CA 1
ATOM 657 C C . PHE A 1 89 ? -0.420 5.554 8.300 1.00 98.38 89 PHE A C 1
ATOM 659 O O . PHE A 1 89 ? -1.303 5.823 9.120 1.00 98.38 89 PHE A O 1
ATOM 666 N N . VAL A 1 90 ? 0.076 6.470 7.462 1.00 98.12 90 VAL A N 1
ATOM 667 C CA . VAL A 1 90 ? -0.349 7.882 7.454 1.00 98.12 90 VAL A CA 1
ATOM 668 C C . VAL A 1 90 ? -1.839 7.985 7.146 1.00 98.12 90 VAL A C 1
ATOM 670 O O . VAL A 1 90 ? -2.584 8.677 7.846 1.00 98.12 90 VAL A O 1
ATOM 673 N N . GLY A 1 91 ? -2.298 7.240 6.145 1.00 97.81 91 GLY A N 1
ATOM 674 C CA . GLY A 1 91 ? -3.695 7.214 5.760 1.00 97.81 91 GLY A CA 1
ATOM 675 C C . GLY A 1 91 ? -4.606 6.735 6.889 1.00 97.81 91 GLY A C 1
ATOM 676 O O . GLY A 1 91 ? -5.633 7.363 7.164 1.00 97.81 91 GLY A O 1
ATOM 677 N N . ALA A 1 92 ? -4.204 5.679 7.596 1.00 98.00 92 ALA A N 1
ATOM 678 C CA . ALA A 1 92 ? -4.920 5.155 8.750 1.00 98.00 92 ALA A CA 1
ATOM 679 C C . ALA A 1 92 ? -4.932 6.128 9.936 1.00 98.00 92 ALA A C 1
ATOM 681 O O . ALA A 1 92 ? -5.933 6.195 10.649 1.00 98.00 92 ALA A O 1
ATOM 682 N N . LEU A 1 93 ? -3.862 6.900 10.163 1.00 98.12 93 LEU A N 1
ATOM 683 C CA . LEU A 1 93 ? -3.849 7.941 11.198 1.00 98.12 93 LEU A CA 1
ATOM 684 C C . LEU A 1 93 ? -4.895 9.023 10.912 1.00 98.12 93 LEU A C 1
ATOM 686 O O . LEU A 1 93 ? -5.650 9.395 11.814 1.00 98.12 93 LEU A O 1
ATOM 690 N N . ILE A 1 94 ? -4.980 9.479 9.659 1.00 97.56 94 ILE A N 1
ATOM 691 C CA . ILE A 1 94 ? -5.962 10.486 9.230 1.00 97.56 94 ILE A CA 1
ATOM 692 C C . ILE A 1 94 ? -7.382 9.938 9.376 1.00 97.56 94 ILE A C 1
ATOM 694 O O . ILE A 1 94 ? -8.234 10.595 9.973 1.00 97.56 94 ILE A O 1
ATOM 698 N N . VAL A 1 95 ? -7.644 8.719 8.888 1.00 97.38 95 VAL A N 1
ATOM 699 C CA . VAL A 1 95 ? -8.971 8.095 9.016 1.00 97.38 95 VAL A CA 1
ATOM 700 C C . VAL A 1 95 ? -9.336 7.887 10.479 1.00 97.38 95 VAL A C 1
ATOM 702 O O . VAL A 1 95 ? -10.464 8.167 10.873 1.00 97.38 95 VAL A O 1
ATOM 705 N N . ASN A 1 96 ? -8.405 7.416 11.306 1.00 94.81 96 ASN A N 1
ATOM 706 C CA . ASN A 1 96 ? -8.700 7.151 12.705 1.00 94.81 96 ASN A CA 1
ATOM 707 C C . ASN A 1 96 ? -9.057 8.440 13.463 1.00 94.81 96 ASN A C 1
ATOM 709 O O . ASN A 1 96 ? -9.993 8.414 14.265 1.00 94.81 96 ASN A O 1
ATOM 713 N N . LYS A 1 97 ? -8.361 9.546 13.165 1.00 95.00 97 LYS A N 1
ATOM 714 C CA . LYS A 1 97 ? -8.567 10.856 13.793 1.00 95.00 97 LYS A CA 1
ATOM 715 C C . LYS A 1 97 ? -9.813 11.577 13.276 1.00 95.00 97 LYS A C 1
ATOM 717 O O . LYS A 1 97 ? -10.671 11.946 14.069 1.00 95.00 97 LYS A O 1
ATOM 722 N N . ASP A 1 98 ? -9.921 11.747 11.963 1.00 92.31 98 ASP A N 1
ATOM 723 C CA . ASP A 1 98 ? -10.914 12.639 11.350 1.00 92.31 98 ASP A CA 1
ATOM 724 C C . ASP A 1 98 ? -12.155 11.889 10.843 1.00 92.31 98 ASP A C 1
ATOM 726 O O . ASP A 1 98 ? -13.103 12.512 10.370 1.00 92.31 98 ASP A O 1
ATOM 730 N N . LYS A 1 99 ? -12.133 10.546 10.861 1.00 93.38 99 LYS A N 1
ATOM 731 C CA . LYS A 1 99 ? -13.155 9.667 10.255 1.00 93.38 99 LYS A CA 1
ATOM 732 C C . LYS A 1 99 ? -13.445 9.991 8.785 1.00 93.38 99 LYS A C 1
ATOM 734 O O . LYS A 1 99 ? -14.502 9.658 8.259 1.00 93.38 99 LYS A O 1
ATOM 739 N N . ASN A 1 100 ? -12.481 10.609 8.099 1.00 94.94 100 ASN A N 1
ATOM 740 C CA . ASN A 1 100 ? -12.635 11.092 6.734 1.00 94.94 100 ASN A CA 1
ATOM 741 C C . ASN A 1 100 ? -11.689 10.356 5.777 1.00 94.94 100 ASN A C 1
ATOM 743 O O . ASN A 1 100 ? -10.508 10.685 5.646 1.00 94.94 100 ASN A O 1
ATOM 747 N N . PHE A 1 101 ? -12.240 9.367 5.073 1.00 94.88 101 PHE A N 1
ATOM 748 C CA . PHE A 1 101 ? -11.500 8.577 4.091 1.00 94.88 101 PHE A CA 1
ATOM 749 C C . PHE A 1 101 ? -11.100 9.385 2.849 1.00 94.88 101 PHE A C 1
ATOM 751 O O . PHE A 1 101 ? -9.994 9.222 2.344 1.00 94.88 101 PHE A O 1
ATOM 758 N N . LYS A 1 102 ? -11.942 10.324 2.396 1.00 96.62 102 LYS A N 1
ATOM 759 C CA . LYS A 1 102 ? -11.628 11.181 1.240 1.00 96.62 102 LYS A CA 1
ATOM 760 C C . LYS A 1 102 ? -10.432 12.087 1.525 1.00 96.62 102 LYS A C 1
ATOM 762 O O . LYS A 1 102 ? -9.538 12.197 0.695 1.00 96.62 102 LYS A O 1
ATOM 767 N N . LYS A 1 103 ? -10.394 12.690 2.718 1.00 96.12 103 LYS A N 1
ATOM 768 C CA . LYS A 1 103 ? -9.260 13.500 3.184 1.00 96.12 103 LYS A CA 1
ATOM 769 C C . LYS A 1 103 ? -7.988 12.663 3.277 1.00 96.12 103 LYS A C 1
ATOM 771 O O . LYS A 1 103 ? -6.932 13.129 2.870 1.00 96.12 103 LYS A O 1
ATOM 776 N N . SER A 1 104 ? -8.105 11.436 3.785 1.00 97.00 104 SER A N 1
ATOM 777 C CA . SER A 1 104 ? -6.993 10.489 3.828 1.00 97.00 104 SER A CA 1
ATOM 778 C C . SER A 1 104 ? -6.423 10.254 2.431 1.00 97.00 104 SER A C 1
ATOM 780 O O . SER A 1 104 ? -5.263 10.581 2.219 1.00 97.00 104 SER A O 1
ATOM 782 N N . ILE A 1 105 ? -7.254 9.854 1.458 1.00 96.12 105 ILE A N 1
ATOM 783 C CA . ILE A 1 105 ? -6.825 9.656 0.063 1.00 96.12 105 ILE A CA 1
ATOM 784 C C . ILE A 1 105 ? -6.193 10.923 -0.519 1.00 96.12 105 ILE A C 1
ATOM 786 O O . ILE A 1 105 ? -5.117 10.845 -1.103 1.00 96.12 105 ILE A O 1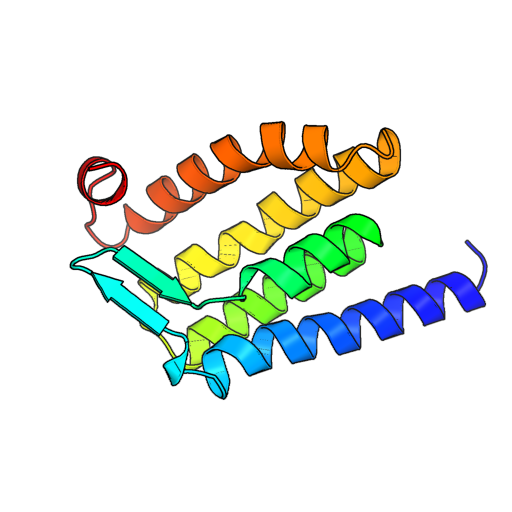
ATOM 790 N N . ALA A 1 106 ? -6.831 12.084 -0.350 1.00 97.00 106 ALA A N 1
ATOM 791 C CA . ALA A 1 106 ? -6.341 13.344 -0.906 1.00 97.00 106 ALA A CA 1
ATOM 792 C C . ALA A 1 106 ? -4.936 13.709 -0.395 1.0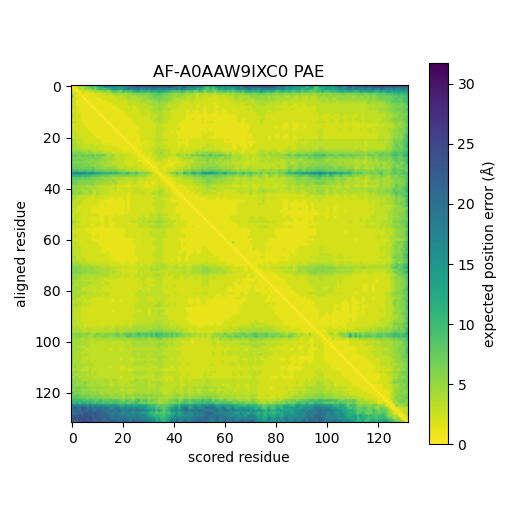0 97.00 106 ALA A C 1
ATOM 794 O O . ALA A 1 106 ? -4.132 14.249 -1.148 1.00 97.00 106 ALA A O 1
ATOM 795 N N . ILE A 1 107 ? -4.628 13.389 0.866 1.00 96.88 107 ILE A N 1
ATOM 796 C CA . ILE A 1 107 ? -3.311 13.635 1.467 1.00 96.88 107 ILE A CA 1
ATOM 797 C C . ILE A 1 107 ? -2.323 12.519 1.114 1.00 96.88 107 ILE A C 1
ATOM 799 O O . ILE A 1 107 ? -1.154 12.790 0.847 1.00 96.88 107 ILE A O 1
ATOM 803 N N . THR A 1 108 ? -2.757 11.259 1.102 1.00 96.88 108 THR A N 1
ATOM 804 C CA . THR A 1 108 ? -1.860 10.127 0.849 1.00 96.88 108 THR A CA 1
ATOM 805 C C . THR A 1 108 ? -1.523 9.936 -0.623 1.00 96.88 108 THR A C 1
ATOM 807 O O . THR A 1 108 ? -0.478 9.367 -0.911 1.00 96.88 108 THR A O 1
ATOM 810 N N . ALA A 1 109 ? -2.354 10.406 -1.555 1.00 95.19 109 ALA A N 1
ATOM 811 C CA . ALA A 1 109 ? -2.099 10.317 -2.994 1.00 95.19 109 ALA A CA 1
ATOM 812 C C . ALA A 1 109 ? -0.789 11.010 -3.431 1.00 95.19 109 ALA A C 1
ATOM 814 O O . ALA A 1 109 ? 0.030 10.348 -4.071 1.00 95.19 109 ALA A O 1
ATOM 815 N N . PRO A 1 110 ? -0.511 12.281 -3.066 1.00 95.12 110 PRO A N 1
ATOM 816 C CA . PRO A 1 110 ? 0.776 12.896 -3.393 1.00 95.12 110 PRO A CA 1
ATOM 817 C C . PRO A 1 110 ? 1.944 12.212 -2.670 1.00 95.12 110 PRO A C 1
ATOM 819 O O . PRO A 1 110 ? 2.998 12.023 -3.270 1.00 95.12 110 PRO A O 1
ATOM 822 N N . ILE A 1 111 ? 1.757 11.778 -1.417 1.00 96.00 111 ILE A N 1
ATOM 823 C CA . ILE A 1 111 ? 2.784 11.031 -0.666 1.00 96.00 111 ILE A CA 1
ATOM 824 C C . ILE A 1 111 ? 3.136 9.730 -1.394 1.00 96.00 111 ILE A C 1
ATOM 826 O O . ILE A 1 111 ? 4.312 9.417 -1.550 1.00 96.00 111 ILE A O 1
ATOM 830 N N . HIS A 1 112 ? 2.128 8.996 -1.865 1.00 94.94 112 HIS A N 1
ATOM 831 C CA . HIS A 1 112 ? 2.300 7.772 -2.636 1.00 94.94 112 HIS A CA 1
ATOM 832 C C . HIS A 1 112 ? 3.116 8.029 -3.904 1.00 94.94 112 HIS A C 1
ATOM 834 O O . HIS A 1 112 ? 4.151 7.400 -4.085 1.00 94.94 112 HIS A O 1
ATOM 840 N N . GLY A 1 113 ? 2.707 8.989 -4.742 1.00 91.56 113 GLY A N 1
ATOM 841 C CA . GLY A 1 113 ? 3.417 9.288 -5.992 1.00 91.56 113 GLY A CA 1
ATOM 842 C C . GLY A 1 113 ? 4.872 9.725 -5.776 1.00 91.56 113 GLY A C 1
ATOM 843 O O . GLY A 1 113 ? 5.766 9.289 -6.499 1.00 91.56 113 GLY A O 1
ATOM 844 N N . ILE A 1 114 ? 5.132 10.533 -4.741 1.00 92.75 114 ILE A N 1
ATOM 845 C CA . ILE A 1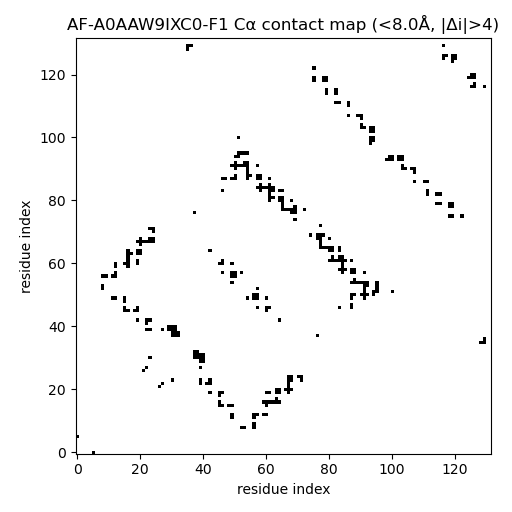 114 ? 6.495 10.958 -4.390 1.00 92.75 114 ILE A CA 1
ATOM 846 C C . ILE A 1 114 ? 7.335 9.761 -3.932 1.00 92.75 114 ILE A C 1
ATOM 848 O O . ILE A 1 114 ? 8.445 9.573 -4.424 1.00 92.75 114 ILE A O 1
ATOM 852 N N . LEU A 1 115 ? 6.824 8.945 -3.005 1.00 93.81 115 LEU A N 1
ATOM 853 C CA . LEU A 1 115 ? 7.560 7.787 -2.492 1.00 93.81 115 LEU A CA 1
ATOM 854 C C . LEU A 1 115 ? 7.820 6.747 -3.579 1.00 93.81 115 LEU A C 1
ATOM 856 O O . LEU A 1 115 ? 8.912 6.184 -3.624 1.00 93.81 115 LEU A O 1
ATOM 860 N N . GLU A 1 116 ? 6.851 6.525 -4.464 1.00 90.81 116 GLU A N 1
ATOM 861 C CA . GLU A 1 116 ? 7.004 5.627 -5.602 1.00 90.81 116 GLU A CA 1
ATOM 862 C C . GLU A 1 116 ? 8.167 6.069 -6.497 1.00 90.81 116 GLU A C 1
ATOM 864 O O . GLU A 1 116 ? 9.055 5.271 -6.804 1.00 90.81 116 GLU A O 1
ATOM 869 N N . GLY A 1 117 ? 8.210 7.358 -6.844 1.00 89.69 117 GLY A N 1
ATOM 870 C CA . GLY A 1 117 ? 9.279 7.926 -7.656 1.00 89.69 117 GLY A CA 1
ATOM 871 C C . GLY A 1 117 ? 10.642 7.945 -6.958 1.00 89.69 117 GLY A C 1
ATOM 872 O O . GLY A 1 117 ? 11.656 7.689 -7.601 1.00 89.69 117 GLY A O 1
ATOM 873 N N . LEU A 1 118 ? 10.695 8.192 -5.646 1.00 91.81 118 LEU A N 1
ATOM 874 C CA . LEU A 1 118 ? 11.951 8.154 -4.886 1.00 91.81 118 LEU A CA 1
ATOM 875 C C . LEU A 1 118 ? 12.529 6.737 -4.792 1.00 91.81 118 LEU A C 1
ATOM 877 O O . LEU A 1 118 ? 13.742 6.555 -4.898 1.00 91.81 118 LEU A O 1
ATOM 881 N N . ILE A 1 119 ? 11.669 5.731 -4.620 1.00 92.31 119 ILE A N 1
ATOM 882 C CA . ILE A 1 119 ? 12.078 4.331 -4.455 1.00 92.31 119 ILE A CA 1
ATOM 883 C C . ILE A 1 119 ? 12.747 3.763 -5.708 1.00 92.31 119 ILE A C 1
ATOM 885 O O . ILE A 1 119 ? 13.579 2.865 -5.590 1.00 92.31 119 ILE A O 1
ATOM 889 N N . VAL A 1 120 ? 12.409 4.259 -6.899 1.00 89.31 120 VAL A N 1
ATOM 890 C CA . VAL A 1 120 ? 12.955 3.722 -8.155 1.00 89.31 120 VAL A CA 1
ATOM 891 C C . VAL A 1 120 ? 14.308 4.313 -8.555 1.00 89.31 120 VAL A C 1
ATOM 893 O O . VAL A 1 120 ? 15.010 3.699 -9.357 1.00 89.31 120 VAL A O 1
ATOM 896 N N . ILE A 1 121 ? 14.715 5.451 -7.981 1.00 90.69 121 ILE A N 1
ATOM 897 C CA . ILE A 1 121 ? 15.978 6.133 -8.323 1.00 90.69 121 ILE A CA 1
ATOM 898 C C . ILE A 1 121 ? 17.207 5.223 -8.136 1.00 90.69 121 ILE A C 1
ATOM 900 O O . ILE A 1 121 ? 18.022 5.144 -9.058 1.00 90.69 121 ILE A O 1
ATOM 904 N N . PRO A 1 122 ? 17.350 4.463 -7.027 1.00 90.81 122 PRO A N 1
ATOM 905 C CA . PRO A 1 122 ? 18.475 3.538 -6.850 1.00 90.81 122 PRO A CA 1
ATOM 906 C C . PRO A 1 122 ? 18.528 2.407 -7.888 1.00 90.81 122 PRO A C 1
ATOM 908 O O . PRO A 1 122 ? 19.561 1.761 -8.032 1.00 90.81 122 PRO A O 1
ATOM 911 N N . PHE A 1 123 ? 17.432 2.164 -8.611 1.00 89.19 123 PHE A N 1
ATOM 912 C CA . PHE A 1 123 ? 17.333 1.150 -9.662 1.00 89.19 123 PHE A CA 1
ATOM 913 C C . PHE A 1 123 ? 17.588 1.720 -11.070 1.00 89.19 123 PHE A C 1
ATOM 915 O O . PHE A 1 123 ? 17.384 1.011 -12.052 1.00 89.19 123 PHE A O 1
ATOM 922 N N . GLY A 1 124 ? 18.029 2.980 -11.181 1.00 85.75 124 GLY A N 1
ATOM 923 C CA . GLY A 1 124 ? 18.409 3.615 -12.449 1.00 85.75 124 GLY A CA 1
ATOM 924 C C . GLY A 1 124 ? 17.261 4.273 -13.221 1.00 85.75 124 GLY A C 1
ATOM 925 O O . GLY A 1 124 ? 17.468 4.709 -14.352 1.00 85.75 124 GLY A O 1
ATOM 926 N N . PHE A 1 125 ? 16.067 4.371 -12.630 1.00 84.44 125 PHE A N 1
ATOM 927 C CA . PHE A 1 125 ? 14.935 5.082 -13.228 1.00 84.44 125 PHE A CA 1
ATOM 928 C C . PHE A 1 125 ? 14.994 6.573 -12.896 1.00 84.44 125 PHE A C 1
ATOM 930 O O . PHE A 1 125 ? 15.340 6.960 -11.777 1.00 84.44 125 PHE A O 1
ATOM 937 N N . SER A 1 126 ? 14.609 7.421 -13.849 1.00 78.00 126 SER A N 1
ATOM 938 C CA . SER A 1 126 ? 14.396 8.843 -13.569 1.00 78.00 126 SER A CA 1
ATOM 939 C C . SER A 1 126 ? 12.959 9.083 -13.108 1.00 78.00 126 SER A C 1
ATOM 941 O O . SER A 1 126 ? 12.037 8.394 -13.541 1.00 78.00 126 SER A O 1
ATOM 943 N N . PHE A 1 127 ? 12.747 10.100 -12.266 1.00 66.12 127 PHE A N 1
ATOM 944 C CA . PHE A 1 127 ? 11.398 10.498 -11.841 1.00 66.12 127 PHE A CA 1
ATOM 945 C C . PHE A 1 127 ? 10.491 10.760 -13.059 1.00 66.12 127 PHE A C 1
ATOM 947 O O . PHE A 1 127 ? 9.346 10.329 -13.078 1.00 66.12 127 PHE A O 1
ATOM 954 N N . TYR A 1 128 ? 11.046 11.356 -14.123 1.00 62.03 128 TYR A N 1
ATOM 955 C CA . TYR A 1 128 ? 10.358 11.658 -15.382 1.00 62.03 128 TYR A CA 1
ATOM 956 C C . TYR A 1 128 ? 9.744 10.429 -16.073 1.00 62.03 128 TYR A C 1
ATOM 958 O O . TYR A 1 128 ? 8.639 10.526 -16.590 1.00 62.03 128 TYR A O 1
ATOM 966 N N . GLN A 1 129 ? 10.403 9.265 -16.028 1.00 65.12 129 GLN A N 1
ATOM 967 C CA . GLN A 1 129 ? 9.914 8.024 -16.656 1.00 65.12 129 GLN A CA 1
ATOM 968 C C . GLN A 1 129 ? 8.665 7.425 -15.985 1.00 65.12 129 GLN A C 1
ATOM 970 O O . GLN A 1 129 ? 8.115 6.451 -16.493 1.00 65.12 129 GLN A O 1
ATOM 975 N N . PHE A 1 130 ? 8.258 7.953 -14.828 1.00 59.03 130 PHE A N 1
ATOM 976 C CA . PHE A 1 130 ? 7.099 7.478 -14.065 1.00 59.03 130 PHE A CA 1
ATOM 977 C C . PHE A 1 130 ? 5.928 8.468 -14.030 1.00 59.03 130 PHE A C 1
ATOM 979 O O . PHE A 1 130 ? 4.811 8.068 -13.710 1.00 59.03 130 PHE A O 1
ATOM 986 N N . ILE A 1 131 ? 6.169 9.743 -14.344 1.00 54.47 131 ILE A N 1
ATOM 987 C CA . ILE A 1 131 ? 5.141 10.800 -14.407 1.00 54.47 131 ILE A CA 1
ATOM 988 C C . ILE A 1 131 ? 4.675 11.100 -15.837 1.00 54.47 131 ILE A C 1
ATOM 990 O O . ILE A 1 131 ? 3.690 11.824 -15.989 1.00 54.47 131 ILE A O 1
ATOM 994 N N . VAL A 1 132 ? 5.374 10.587 -16.857 1.00 44.88 132 VAL A N 1
ATOM 995 C CA . VAL A 1 132 ? 5.110 10.823 -18.288 1.00 44.88 132 VAL A CA 1
ATOM 996 C C . VAL A 1 132 ? 4.965 9.505 -19.031 1.00 44.88 132 VAL A C 1
ATOM 998 O O . VAL A 1 132 ? 5.804 8.608 -18.794 1.00 44.88 132 VAL A O 1
#

Mean predicted aligned error: 3.84 Å

Foldseek 3Di:
DDPVLVVVLVVLLVVLLVVLLCQLQPVVVQWDDDPPDIDRPPNCVSLLVQLLRALVSNLSSLVSNLNSCVVRHPNLVSLLSNCSNVLSNQLSVCCVVVVDNPVSCVVSVVVSLVSNQVSCVVVPDHSVVSVD

Solvent-accessible surface area (backbone atoms only — not comparable to full-atom values): 6659 Å² total; per-residue (Å²): 133,56,70,68,57,54,51,51,48,51,52,50,26,52,52,33,15,51,49,26,24,42,42,48,62,73,43,53,87,44,53,47,75,60,86,90,47,71,50,52,67,70,62,59,51,42,37,58,56,22,16,76,74,32,38,70,29,5,34,48,19,12,51,24,29,16,51,15,28,48,79,63,43,60,65,69,58,12,53,42,36,41,48,39,25,56,38,18,26,58,24,4,49,40,21,70,73,69,71,34,62,67,61,18,49,67,57,30,51,60,52,43,56,51,48,43,42,60,61,37,41,89,75,76,48,58,58,64,68,75,80,101

Sequence (132 aa):
MDSREKIRKMVFAAVLTAIAIIIPTQFGFLKITIGPFTATIASHVPMFLAMLISPSVAIFVGLGSALGFFITTPLVVAARASMHIIVGFVGALIVNKDKNFKKSIAITAPIHGILEGLIVIPFGFSFYQFIV

Nearest PDB structures (foldseek):
  8j80-assembly1_A  TM=3.128E-01  e=2.894E+00  Homo sapiens
  3hlv-assembly1_A  TM=2.501E-01  e=7.550E+00  Homo sapiens

Organism: Clostridium perfringens (NCBI:txid1502)

pLDDT: mean 92.82, std 8.81, range [44.88, 98.69]

Radius of gyration: 14.97 Å; Cα contacts (8 Å, |Δi|>4): 193; chains: 1; bounding box: 32×30×46 Å